Protein AF-A0A226DQJ7-F1 (afdb_monomer_lite)

Organism: Folsomia candida (NCBI:txid158441)

Radius of gyration: 18.24 Å; chains: 1; bounding box: 41×32×54 Å

Structure (mmCIF, N/CA/C/O backbone):
data_AF-A0A226DQJ7-F1
#
_entry.id   AF-A0A226DQJ7-F1
#
loop_
_atom_site.group_PDB
_atom_site.id
_atom_site.type_symbol
_atom_site.label_atom_id
_atom_site.label_alt_id
_atom_site.label_comp_id
_atom_site.label_asym_id
_atom_site.label_entity_id
_atom_site.label_seq_id
_atom_site.pdbx_PDB_ins_code
_atom_site.Cartn_x
_atom_site.Cartn_y
_atom_site.Cartn_z
_atom_site.occupancy
_atom_site.B_iso_or_equiv
_atom_site.auth_seq_id
_atom_site.auth_comp_id
_atom_site.auth_asym_id
_atom_site.auth_atom_id
_atom_site.pdbx_PDB_model_num
ATOM 1 N N . MET A 1 1 ? 6.635 6.948 -11.956 1.00 41.66 1 MET A N 1
ATOM 2 C CA . MET A 1 1 ? 5.206 6.576 -11.834 1.00 41.66 1 MET A CA 1
ATOM 3 C C . MET A 1 1 ? 5.008 5.806 -10.536 1.00 41.66 1 MET A C 1
ATOM 5 O O . MET A 1 1 ? 5.872 5.006 -10.198 1.00 41.66 1 MET A O 1
ATOM 9 N N . THR A 1 2 ? 3.932 6.065 -9.793 1.00 52.69 2 THR A N 1
ATOM 10 C CA . THR A 1 2 ? 3.691 5.480 -8.464 1.00 52.69 2 THR A CA 1
ATOM 11 C C . THR A 1 2 ? 2.713 4.308 -8.561 1.00 52.69 2 THR A C 1
ATOM 13 O O . THR A 1 2 ? 1.502 4.495 -8.584 1.00 52.69 2 THR A O 1
ATOM 16 N N . LEU A 1 3 ? 3.248 3.084 -8.640 1.00 55.19 3 LEU A N 1
ATOM 17 C CA . LEU A 1 3 ? 2.466 1.850 -8.837 1.00 55.19 3 LEU A CA 1
ATOM 18 C C . LEU A 1 3 ? 1.787 1.316 -7.563 1.00 55.19 3 LEU A C 1
ATOM 20 O O . LEU A 1 3 ? 1.016 0.368 -7.640 1.00 55.19 3 LEU A O 1
ATOM 24 N N . HIS A 1 4 ? 2.001 1.944 -6.404 1.00 60.50 4 HIS A N 1
ATOM 25 C CA . HIS A 1 4 ? 1.444 1.497 -5.118 1.00 60.50 4 HIS A CA 1
ATOM 26 C C . HIS A 1 4 ? -0.098 1.567 -5.018 1.00 60.50 4 HIS A C 1
ATOM 28 O O . HIS A 1 4 ? -0.668 1.116 -4.029 1.00 60.50 4 HIS A O 1
ATOM 34 N N . TRP A 1 5 ? -0.768 2.102 -6.045 1.00 60.47 5 TRP A N 1
ATOM 35 C CA . TRP A 1 5 ? -2.232 2.174 -6.190 1.00 60.47 5 TRP A CA 1
ATOM 36 C C . TRP A 1 5 ? -2.822 1.194 -7.188 1.00 60.47 5 TRP A C 1
ATOM 38 O O . TRP A 1 5 ? -4.045 1.088 -7.308 1.00 60.47 5 TRP A O 1
ATOM 48 N N . VAL A 1 6 ? -1.973 0.554 -7.985 1.00 60.84 6 VAL A N 1
ATOM 49 C CA . VAL A 1 6 ? -2.435 -0.253 -9.101 1.00 60.84 6 VAL A CA 1
ATOM 50 C C . VAL A 1 6 ? -2.914 -1.587 -8.538 1.00 60.84 6 VAL A C 1
ATOM 52 O O . VAL A 1 6 ? -2.115 -2.413 -8.112 1.00 60.84 6 VAL A O 1
ATOM 55 N N . LYS A 1 7 ? -4.238 -1.784 -8.513 1.00 63.59 7 LYS A N 1
ATOM 56 C CA . LYS A 1 7 ? -4.865 -3.037 -8.054 1.00 63.59 7 LYS A CA 1
ATOM 57 C C . LYS A 1 7 ? -4.542 -4.221 -8.968 1.00 63.59 7 LYS A C 1
ATOM 59 O O . LYS A 1 7 ? -4.454 -5.348 -8.497 1.00 63.59 7 LYS A O 1
ATOM 64 N N . ASP A 1 8 ? -4.367 -3.948 -10.259 1.00 70.06 8 ASP A N 1
ATOM 65 C CA . ASP A 1 8 ? -3.963 -4.919 -11.273 1.00 70.06 8 ASP A CA 1
ATOM 66 C C . ASP A 1 8 ? -2.613 -4.516 -11.868 1.00 70.06 8 ASP A C 1
ATOM 68 O O . ASP A 1 8 ? -2.508 -3.855 -12.907 1.00 70.06 8 ASP A O 1
ATOM 72 N N . ILE A 1 9 ? -1.565 -4.873 -11.132 1.00 68.12 9 ILE A N 1
ATOM 73 C CA . ILE A 1 9 ? -0.183 -4.598 -11.507 1.00 68.12 9 ILE A CA 1
ATOM 74 C C . ILE A 1 9 ? 0.152 -5.244 -12.859 1.00 68.12 9 ILE A C 1
ATOM 76 O O . ILE A 1 9 ? 0.881 -4.639 -13.639 1.00 68.12 9 ILE A O 1
ATOM 80 N N . GLY A 1 10 ? -0.422 -6.411 -13.174 1.00 69.50 10 GLY A N 1
ATOM 81 C CA . GLY A 1 10 ? -0.212 -7.102 -14.449 1.00 69.50 10 GLY A CA 1
ATOM 82 C C . GLY A 1 10 ? -0.671 -6.267 -15.639 1.00 69.50 10 GLY A C 1
ATOM 83 O O . GLY A 1 10 ? 0.109 -6.021 -16.557 1.00 69.50 10 GLY A O 1
ATOM 84 N N . THR A 1 11 ? -1.893 -5.735 -15.586 1.00 75.69 11 THR A N 1
ATOM 85 C CA . THR A 1 11 ? -2.387 -4.814 -16.624 1.00 75.69 11 THR A CA 1
ATOM 86 C C . THR A 1 11 ? -1.546 -3.538 -16.699 1.00 75.69 11 THR A C 1
ATOM 88 O O . THR A 1 11 ? -1.236 -3.066 -17.794 1.00 75.69 11 THR A O 1
ATOM 91 N N . GLY A 1 12 ? -1.118 -2.995 -15.554 1.00 74.06 12 GLY A N 1
ATOM 92 C CA . GLY A 1 12 ? -0.192 -1.859 -15.518 1.00 74.06 12 GLY A CA 1
ATOM 93 C C . GLY A 1 12 ? 1.124 -2.148 -16.249 1.00 74.06 12 GLY A C 1
ATOM 94 O O . GLY A 1 12 ? 1.550 -1.352 -17.083 1.00 74.06 12 GLY A O 1
ATOM 95 N N . CYS A 1 13 ? 1.736 -3.302 -15.984 1.00 71.38 13 CYS A N 1
ATOM 96 C CA . CYS A 1 13 ? 2.964 -3.768 -16.629 1.00 71.38 13 CYS A CA 1
ATOM 97 C C . CYS A 1 13 ? 2.796 -3.993 -18.127 1.00 71.38 13 CYS A C 1
ATOM 99 O O . CYS A 1 13 ? 3.584 -3.464 -18.907 1.00 71.38 13 CYS A O 1
ATOM 101 N N . LYS A 1 14 ? 1.732 -4.686 -18.530 1.00 74.75 14 LYS A N 1
ATOM 102 C CA . LYS A 1 14 ? 1.414 -4.923 -19.940 1.00 74.75 14 LYS A CA 1
ATOM 103 C C . LYS A 1 14 ? 1.227 -3.620 -20.721 1.00 74.75 14 LYS A C 1
ATOM 105 O O . LYS A 1 14 ? 1.695 -3.488 -21.843 1.00 74.75 14 LYS A O 1
ATOM 110 N N . ASN A 1 15 ? 0.586 -2.614 -20.128 1.00 76.31 15 ASN A N 1
ATOM 111 C CA . ASN A 1 15 ? 0.453 -1.315 -20.788 1.00 76.31 15 ASN A CA 1
ATOM 112 C C . ASN A 1 15 ? 1.812 -0.630 -20.980 1.00 76.31 15 ASN A C 1
ATOM 114 O O . ASN A 1 15 ? 2.019 0.047 -21.983 1.00 76.31 15 ASN A O 1
ATOM 118 N N . MET A 1 16 ? 2.757 -0.812 -20.059 1.00 72.56 16 MET A N 1
ATOM 119 C CA . MET A 1 16 ? 4.091 -0.224 -20.194 1.00 72.56 16 MET A CA 1
ATOM 120 C C . MET A 1 16 ? 4.906 -0.849 -21.317 1.00 72.56 16 MET A C 1
ATOM 122 O O . MET A 1 16 ? 5.618 -0.116 -21.995 1.00 72.56 16 MET A O 1
ATOM 126 N N . GLU A 1 17 ? 4.745 -2.148 -21.562 1.00 70.19 17 GLU A N 1
ATOM 127 C CA . GLU A 1 17 ? 5.302 -2.823 -22.739 1.00 70.19 17 GLU A CA 1
ATOM 128 C C . GLU A 1 17 ? 4.928 -2.072 -24.030 1.00 70.19 17 GLU A C 1
ATOM 130 O O . GLU A 1 17 ? 5.795 -1.737 -24.830 1.00 70.19 17 GLU A O 1
ATOM 135 N N . THR A 1 18 ? 3.657 -1.675 -24.175 1.00 73.62 18 THR A N 1
ATOM 136 C CA . THR A 1 18 ? 3.179 -0.942 -25.364 1.00 73.62 18 THR A CA 1
ATOM 137 C C . THR A 1 18 ? 3.684 0.500 -25.471 1.00 73.62 18 THR A C 1
ATOM 139 O O . THR A 1 18 ? 3.647 1.094 -26.548 1.00 73.62 18 THR A O 1
ATOM 142 N N . LEU A 1 19 ? 4.138 1.088 -24.360 1.00 75.44 19 LEU A N 1
ATOM 143 C CA . LEU A 1 19 ? 4.598 2.478 -24.297 1.00 75.44 19 LEU A CA 1
ATOM 144 C C . LEU A 1 19 ? 6.115 2.607 -24.478 1.00 75.44 19 LEU A C 1
ATOM 146 O O . LEU A 1 19 ? 6.609 3.700 -24.771 1.00 75.44 19 LEU A O 1
ATOM 150 N N . LEU A 1 20 ? 6.863 1.520 -24.290 1.00 72.62 20 LEU A N 1
ATOM 151 C CA . LEU A 1 20 ? 8.315 1.519 -24.371 1.00 72.62 20 LEU A CA 1
ATOM 152 C C . LEU A 1 20 ? 8.772 1.177 -25.788 1.00 72.62 20 LEU A C 1
ATOM 154 O O . LEU A 1 20 ? 8.357 0.196 -26.394 1.00 72.62 20 LEU A O 1
ATOM 158 N N . LYS A 1 21 ? 9.685 1.992 -26.320 1.00 77.75 21 LYS A N 1
ATOM 159 C CA . LYS A 1 21 ? 10.424 1.629 -27.535 1.00 77.75 21 LYS A CA 1
ATOM 160 C C . LYS A 1 21 ? 11.400 0.486 -27.215 1.00 77.75 21 LYS A C 1
ATOM 162 O O . LYS A 1 21 ? 11.844 0.400 -26.067 1.00 77.75 21 LYS A O 1
ATOM 167 N N . PRO A 1 22 ? 11.811 -0.330 -28.203 1.00 72.31 22 PRO A N 1
ATOM 168 C CA . PRO A 1 22 ? 12.869 -1.319 -28.009 1.00 72.31 22 PRO A CA 1
ATOM 169 C C . PRO A 1 22 ? 14.116 -0.695 -27.363 1.00 72.31 22 PRO A C 1
ATOM 171 O O . PRO A 1 22 ? 14.601 0.345 -27.812 1.00 72.31 22 PRO A O 1
ATOM 174 N N . GLY A 1 23 ? 14.601 -1.304 -26.278 1.00 70.19 23 GLY A N 1
ATOM 175 C CA . GLY A 1 23 ? 15.725 -0.791 -25.482 1.00 70.19 23 GLY A CA 1
ATOM 176 C C . GLY A 1 23 ? 15.411 0.404 -24.568 1.00 70.19 23 GLY A C 1
ATOM 177 O O . GLY A 1 23 ? 16.315 0.897 -23.896 1.00 70.19 23 GLY A O 1
ATOM 178 N N . GLY A 1 24 ? 14.161 0.874 -24.522 1.00 72.38 24 GLY A N 1
ATOM 179 C CA . GLY A 1 24 ? 13.707 1.874 -23.558 1.00 72.38 24 GLY A CA 1
ATOM 180 C C . GLY A 1 24 ? 13.786 1.346 -22.126 1.00 72.38 24 GLY A C 1
ATOM 181 O O . GLY A 1 24 ? 13.650 0.152 -21.901 1.00 72.38 24 GLY A O 1
ATOM 182 N N . ALA A 1 25 ? 14.008 2.238 -21.163 1.00 71.06 25 ALA A N 1
ATOM 183 C CA . ALA A 1 25 ? 14.075 1.899 -19.745 1.00 71.06 25 ALA A CA 1
ATOM 184 C C . ALA A 1 25 ? 12.909 2.535 -18.982 1.00 71.06 25 ALA A C 1
ATOM 186 O O . ALA A 1 25 ? 12.419 3.608 -19.342 1.00 71.06 25 ALA A O 1
ATOM 187 N N . PHE A 1 26 ? 12.508 1.900 -17.883 1.00 70.00 26 PHE A N 1
ATOM 188 C CA . PHE A 1 26 ? 11.594 2.477 -16.905 1.00 70.00 26 PHE A CA 1
ATOM 189 C C . PHE A 1 26 ? 12.215 2.484 -15.511 1.00 70.00 26 PHE A C 1
ATOM 191 O O . PHE A 1 26 ? 13.136 1.723 -15.213 1.00 70.00 26 PHE A O 1
ATOM 198 N N . TYR A 1 27 ? 11.649 3.339 -14.658 1.00 68.25 27 TYR A N 1
ATOM 199 C CA . TYR A 1 27 ? 12.000 3.462 -13.250 1.00 68.25 27 TYR A CA 1
ATOM 200 C C . TYR A 1 27 ? 10.722 3.542 -12.412 1.00 68.25 27 TYR A C 1
ATOM 202 O O . TYR A 1 27 ? 9.889 4.439 -12.611 1.00 68.25 27 TYR A O 1
ATOM 210 N N . PHE A 1 28 ? 10.574 2.628 -11.452 1.00 70.31 28 PHE A N 1
ATOM 211 C CA . PHE A 1 28 ? 9.509 2.687 -10.446 1.00 70.31 28 PHE A CA 1
ATOM 212 C C . PHE A 1 28 ? 10.105 2.826 -9.066 1.00 70.31 28 PHE A C 1
ATOM 214 O O . PHE A 1 28 ? 11.022 2.090 -8.748 1.00 70.31 28 PHE A O 1
ATOM 221 N N . ASN A 1 29 ? 9.518 3.710 -8.262 1.00 68.12 29 ASN A N 1
ATOM 222 C CA . ASN A 1 29 ? 9.647 3.684 -6.813 1.00 68.12 29 ASN A CA 1
ATOM 223 C C . ASN A 1 29 ? 8.286 3.274 -6.262 1.00 68.12 29 ASN A C 1
ATOM 225 O O . ASN A 1 29 ? 7.288 3.981 -6.459 1.00 68.12 29 ASN A O 1
ATOM 229 N N . ILE A 1 30 ? 8.231 2.114 -5.619 1.00 70.19 30 ILE A N 1
ATOM 230 C CA . ILE A 1 30 ? 6.989 1.567 -5.075 1.00 70.19 30 ILE A CA 1
ATOM 231 C C . ILE A 1 30 ? 7.092 1.566 -3.561 1.00 70.19 30 ILE A C 1
ATOM 233 O O . ILE A 1 30 ? 8.008 0.965 -3.012 1.00 70.19 30 ILE A O 1
ATOM 237 N N . PHE A 1 31 ? 6.147 2.232 -2.898 1.00 73.81 31 PHE A N 1
ATOM 238 C CA . PHE A 1 31 ? 5.982 2.131 -1.453 1.00 73.81 31 PHE A CA 1
ATOM 239 C C . PHE A 1 31 ? 5.451 0.742 -1.124 1.00 73.81 31 PHE A C 1
ATOM 241 O O . PHE A 1 31 ? 4.334 0.400 -1.519 1.00 73.81 31 PHE A O 1
ATOM 248 N N . ALA A 1 32 ? 6.246 -0.047 -0.411 1.00 74.56 32 ALA A N 1
ATOM 249 C CA . ALA A 1 32 ? 5.793 -1.333 0.077 1.00 74.56 32 ALA A CA 1
ATOM 250 C C . ALA A 1 32 ? 4.838 -1.132 1.255 1.00 74.56 32 ALA A C 1
ATOM 252 O O . ALA A 1 32 ? 5.025 -0.263 2.121 1.00 74.56 32 ALA A O 1
ATOM 253 N N . ILE A 1 33 ? 3.795 -1.948 1.275 1.00 80.06 33 ILE A N 1
ATOM 254 C CA . ILE A 1 33 ? 2.738 -1.849 2.272 1.00 80.06 33 ILE A CA 1
ATOM 255 C C . ILE A 1 33 ? 3.130 -2.747 3.439 1.00 80.06 33 ILE A C 1
ATOM 257 O O . ILE A 1 33 ? 3.305 -3.952 3.288 1.00 80.06 33 ILE A O 1
ATOM 261 N N . LYS A 1 34 ? 3.320 -2.164 4.622 1.00 81.69 34 LYS A N 1
ATOM 262 C CA . LYS A 1 34 ? 3.728 -2.926 5.803 1.00 81.69 34 LYS A CA 1
ATOM 263 C C . LYS A 1 34 ? 2.605 -3.853 6.248 1.00 81.69 34 LYS A C 1
ATOM 265 O O . LYS A 1 34 ? 1.423 -3.544 6.101 1.00 81.69 34 LYS A O 1
ATOM 270 N N . GLN A 1 35 ? 2.968 -4.963 6.870 1.00 83.94 35 GLN A N 1
ATOM 271 C CA . GLN A 1 35 ? 1.975 -5.756 7.577 1.00 83.94 35 GLN A CA 1
ATOM 272 C C . GLN A 1 35 ? 1.508 -4.990 8.821 1.00 83.94 35 GLN A C 1
ATOM 274 O O . GLN A 1 35 ? 2.327 -4.449 9.563 1.00 83.94 35 GLN A O 1
ATOM 279 N N . ILE A 1 36 ? 0.196 -4.939 9.029 1.00 86.06 36 ILE A N 1
ATOM 280 C CA . ILE A 1 36 ? -0.452 -4.355 10.201 1.00 86.06 36 ILE A CA 1
ATOM 281 C C . ILE A 1 36 ? -1.157 -5.453 10.994 1.00 86.06 36 ILE A C 1
ATOM 283 O O . ILE A 1 36 ? -1.714 -6.402 10.431 1.00 86.06 36 ILE A O 1
ATOM 287 N N . SER A 1 37 ? -1.133 -5.315 12.316 1.00 81.69 37 SER A N 1
ATOM 288 C CA . SER A 1 37 ? -1.873 -6.201 13.209 1.00 81.69 37 SER A CA 1
ATOM 289 C C . SER A 1 37 ? -3.318 -5.719 13.318 1.00 81.69 37 SER A C 1
ATOM 291 O O . SER A 1 37 ? -3.551 -4.583 13.722 1.00 81.69 37 SER A O 1
ATOM 293 N N . ILE A 1 38 ? -4.271 -6.587 12.984 1.00 81.38 38 ILE A N 1
ATOM 294 C CA . ILE A 1 38 ? -5.715 -6.378 13.167 1.00 81.38 38 ILE A CA 1
ATOM 295 C C . ILE A 1 38 ? -6.293 -7.586 13.913 1.00 81.38 38 ILE A C 1
ATOM 297 O O . ILE A 1 38 ? -5.755 -8.690 13.801 1.00 81.38 38 ILE A O 1
ATOM 301 N N . SER A 1 39 ? -7.326 -7.365 14.725 1.00 74.38 39 SER A N 1
ATOM 302 C CA . SER A 1 39 ? -7.890 -8.383 15.621 1.00 74.38 39 SER A CA 1
ATOM 303 C C . SER A 1 39 ? -8.818 -9.345 14.876 1.00 74.38 39 SER A C 1
ATOM 305 O O . SER A 1 39 ? -8.857 -10.542 15.166 1.00 74.38 39 SER A O 1
ATOM 307 N N . LEU A 1 40 ? -9.511 -8.823 13.863 1.00 63.34 40 LEU A N 1
ATOM 308 C CA . LEU A 1 40 ? -10.367 -9.574 12.958 1.00 63.34 40 LEU A CA 1
ATOM 309 C C . LEU A 1 40 ? -9.478 -10.220 11.890 1.00 63.34 40 LEU A C 1
ATOM 311 O O . LEU A 1 40 ? -8.849 -9.527 11.099 1.00 63.34 40 LEU A O 1
ATOM 315 N N . GLU A 1 41 ? -9.388 -11.547 11.937 1.00 56.41 41 GLU A N 1
ATOM 316 C CA . GLU A 1 41 ? -8.503 -12.447 11.187 1.00 56.41 41 GLU A CA 1
ATOM 317 C C . GLU A 1 41 ? -7.944 -11.966 9.827 1.00 56.41 41 GLU A C 1
ATOM 319 O O . GLU A 1 41 ? -8.591 -11.283 9.032 1.00 56.41 41 GLU A O 1
ATOM 324 N N . LYS A 1 42 ? -6.761 -12.498 9.481 1.00 60.16 42 LYS A N 1
ATOM 325 C CA . LYS A 1 42 ? -6.038 -12.329 8.200 1.00 60.16 42 LYS A CA 1
ATOM 326 C C . LYS A 1 42 ? -6.879 -12.541 6.919 1.00 60.16 42 LYS A C 1
ATOM 328 O O . LYS A 1 42 ? -6.390 -12.244 5.834 1.00 60.16 42 LYS A O 1
ATOM 333 N N . GLN A 1 43 ? -8.108 -13.054 7.012 1.00 68.62 43 GLN A N 1
ATOM 334 C CA . GLN A 1 43 ? -9.012 -13.292 5.881 1.00 68.62 43 GLN A CA 1
ATOM 335 C C . GLN A 1 43 ? -9.580 -12.014 5.241 1.00 68.62 43 GLN A C 1
ATOM 337 O O . GLN A 1 43 ? -9.839 -12.002 4.034 1.00 68.62 43 GLN A O 1
ATOM 342 N N . TYR A 1 44 ? -9.743 -10.933 6.016 1.00 84.38 44 TYR A N 1
ATOM 343 C CA . TYR A 1 44 ? -10.366 -9.696 5.522 1.00 84.38 44 TYR A CA 1
ATOM 344 C C . TYR A 1 44 ? -9.387 -8.756 4.830 1.00 84.38 44 TYR A C 1
ATOM 346 O O . TYR A 1 44 ? -9.781 -8.005 3.940 1.00 84.38 44 TYR A O 1
ATOM 354 N N . LEU A 1 45 ? -8.115 -8.797 5.221 1.00 84.94 45 LEU A N 1
ATOM 355 C CA . LEU A 1 45 ? -7.070 -7.952 4.664 1.00 84.94 45 LEU A CA 1
ATOM 356 C C . LEU A 1 45 ? -5.974 -8.833 4.073 1.00 84.94 45 LEU A C 1
ATOM 358 O O . LEU A 1 45 ? -5.261 -9.526 4.798 1.00 84.94 45 LEU A O 1
ATOM 362 N N . LYS A 1 46 ? -5.807 -8.781 2.751 1.00 83.81 46 LYS A N 1
ATOM 363 C CA . LYS A 1 46 ? -4.738 -9.511 2.066 1.00 83.81 46 LYS A CA 1
ATOM 364 C C . LYS A 1 46 ? -3.404 -8.834 2.371 1.00 83.81 46 LYS A C 1
ATOM 366 O O . LYS A 1 46 ? -3.141 -7.731 1.897 1.00 83.81 46 LYS A O 1
ATOM 371 N N . GLN A 1 47 ? -2.563 -9.491 3.162 1.00 81.81 47 GLN A N 1
ATOM 372 C CA . GLN A 1 47 ? -1.258 -8.967 3.563 1.00 81.81 47 GLN A CA 1
ATOM 373 C C . GLN A 1 47 ? -0.144 -9.899 3.097 1.00 81.81 47 GLN A C 1
ATOM 375 O O . GLN A 1 47 ? -0.199 -11.105 3.330 1.00 81.81 47 GLN A O 1
ATOM 380 N N . LYS A 1 48 ? 0.876 -9.330 2.461 1.00 78.69 48 LYS A N 1
ATOM 381 C CA . LYS A 1 48 ? 2.102 -10.016 2.043 1.00 78.69 48 LYS A CA 1
ATOM 382 C C . LYS A 1 48 ? 3.272 -9.441 2.830 1.00 78.69 48 LYS A C 1
ATOM 384 O O . LYS A 1 48 ? 3.143 -8.362 3.410 1.00 78.69 48 LYS A O 1
ATOM 389 N N . SER A 1 49 ? 4.379 -10.172 2.923 1.00 78.06 49 SER A N 1
ATOM 390 C CA . SER A 1 49 ? 5.601 -9.536 3.408 1.00 78.06 49 SER A CA 1
ATOM 391 C C . SER A 1 49 ? 6.089 -8.536 2.355 1.00 78.06 49 SER A C 1
ATOM 393 O O . SER A 1 49 ? 5.820 -8.694 1.165 1.00 78.06 49 SER A O 1
ATOM 395 N N . VAL A 1 50 ? 6.837 -7.515 2.776 1.00 73.19 50 VAL A N 1
ATOM 396 C CA . VAL A 1 50 ? 7.449 -6.552 1.845 1.00 73.19 50 VAL A CA 1
ATOM 397 C C . VAL A 1 50 ? 8.329 -7.262 0.808 1.00 73.19 50 VAL A C 1
ATOM 399 O O . VAL A 1 50 ? 8.337 -6.875 -0.356 1.00 73.19 50 VAL A O 1
ATOM 402 N N . ALA A 1 51 ? 9.033 -8.322 1.213 1.00 70.44 51 ALA A N 1
ATOM 403 C CA . ALA A 1 51 ? 9.840 -9.128 0.305 1.00 70.44 51 ALA A CA 1
ATOM 404 C C . ALA A 1 51 ? 8.973 -9.833 -0.751 1.00 70.44 51 ALA A C 1
ATOM 406 O O . ALA A 1 51 ? 9.289 -9.769 -1.936 1.00 70.44 51 ALA A O 1
ATOM 407 N N . ASP A 1 52 ? 7.853 -10.441 -0.348 1.00 78.06 52 ASP A N 1
ATOM 408 C CA . ASP A 1 52 ? 6.943 -11.121 -1.280 1.00 78.06 52 ASP A CA 1
ATOM 409 C C . ASP A 1 52 ? 6.311 -10.148 -2.285 1.00 78.06 52 ASP A C 1
ATOM 411 O O . ASP A 1 52 ? 6.138 -10.502 -3.448 1.00 78.06 52 ASP A O 1
ATOM 415 N N . GLU A 1 53 ? 5.995 -8.917 -1.865 1.00 77.00 53 GLU A N 1
ATOM 416 C CA . GLU A 1 53 ? 5.493 -7.867 -2.767 1.00 77.00 53 GLU A CA 1
ATOM 417 C C . GLU A 1 53 ? 6.509 -7.527 -3.865 1.00 77.00 53 GLU A C 1
ATOM 419 O O . GLU A 1 53 ? 6.139 -7.362 -5.028 1.00 77.00 53 GLU A O 1
ATOM 424 N N . ILE A 1 54 ? 7.795 -7.463 -3.509 1.00 75.06 54 ILE A N 1
ATOM 425 C CA . ILE A 1 54 ? 8.887 -7.213 -4.456 1.00 75.06 54 ILE A CA 1
ATOM 426 C C . ILE A 1 54 ? 9.028 -8.385 -5.423 1.00 75.06 54 ILE A C 1
ATOM 428 O O . ILE A 1 54 ? 9.045 -8.176 -6.636 1.00 75.06 54 ILE A O 1
ATOM 432 N N . PHE A 1 55 ? 9.100 -9.615 -4.906 1.00 78.12 55 PHE A N 1
ATOM 433 C CA . PHE A 1 55 ? 9.252 -10.808 -5.740 1.00 78.12 55 PHE A CA 1
ATOM 434 C C . PHE A 1 55 ? 8.089 -10.982 -6.716 1.00 78.12 55 PHE A C 1
ATOM 436 O O . PHE A 1 55 ? 8.309 -11.276 -7.889 1.00 78.12 55 PHE A O 1
ATOM 443 N N . GLU A 1 56 ? 6.855 -10.756 -6.268 1.00 79.62 56 GLU A N 1
ATOM 444 C CA . GLU A 1 56 ? 5.684 -10.812 -7.139 1.00 79.62 56 GLU A CA 1
ATOM 445 C C . GLU A 1 56 ? 5.733 -9.737 -8.226 1.00 79.62 56 GLU A C 1
ATOM 447 O O . GLU A 1 56 ? 5.463 -10.032 -9.389 1.00 79.62 56 GLU A O 1
ATOM 452 N N . MET A 1 57 ? 6.104 -8.505 -7.874 1.00 77.12 57 MET A N 1
ATOM 453 C CA . MET A 1 57 ? 6.223 -7.408 -8.832 1.00 77.12 57 MET A CA 1
ATOM 454 C C . MET A 1 57 ? 7.287 -7.699 -9.896 1.00 77.12 57 MET A C 1
ATOM 456 O O . MET A 1 57 ? 7.025 -7.513 -11.085 1.00 77.12 57 MET A O 1
ATOM 460 N N . VAL A 1 58 ? 8.467 -8.174 -9.487 1.00 77.69 58 VAL A N 1
ATOM 461 C CA . VAL A 1 58 ? 9.535 -8.584 -10.411 1.00 77.69 58 VAL A CA 1
ATOM 462 C C . VAL A 1 58 ? 9.046 -9.716 -11.312 1.00 77.69 58 VAL A C 1
ATOM 464 O O . VAL A 1 58 ? 9.143 -9.601 -12.529 1.00 77.69 58 VAL A O 1
ATOM 467 N N . GLY A 1 59 ? 8.409 -10.745 -10.747 1.00 81.12 59 GLY A N 1
ATOM 468 C CA . GLY A 1 59 ? 7.860 -11.853 -11.529 1.00 81.12 59 GLY A CA 1
ATOM 469 C C . GLY A 1 59 ? 6.740 -11.438 -12.493 1.00 81.12 59 GLY A C 1
ATOM 470 O O . GLY A 1 59 ? 6.593 -12.027 -13.561 1.00 81.12 59 GLY A O 1
ATOM 471 N N . ILE A 1 60 ? 5.932 -10.424 -12.165 1.00 79.56 60 ILE A N 1
ATOM 472 C CA . ILE A 1 60 ? 4.961 -9.847 -13.109 1.00 79.56 60 ILE A CA 1
ATOM 473 C C . ILE A 1 60 ? 5.686 -9.146 -14.260 1.00 79.56 60 ILE A C 1
ATOM 475 O O . ILE A 1 60 ? 5.322 -9.376 -15.409 1.00 79.56 60 ILE A O 1
ATOM 479 N N . LEU A 1 61 ? 6.698 -8.325 -13.970 1.00 77.56 61 LEU A N 1
ATOM 480 C CA . LEU A 1 61 ? 7.464 -7.615 -14.998 1.00 77.56 61 LEU A CA 1
ATOM 481 C C . LEU A 1 61 ? 8.153 -8.594 -15.954 1.00 77.56 61 LEU A C 1
ATOM 483 O O . LEU A 1 61 ? 7.973 -8.492 -17.164 1.00 77.56 61 LEU A O 1
ATOM 487 N N . GLU A 1 62 ? 8.847 -9.599 -15.423 1.00 79.69 62 GLU A N 1
ATOM 488 C CA . GLU A 1 62 ? 9.554 -10.589 -16.240 1.00 79.69 62 GLU A CA 1
ATOM 489 C C . GLU A 1 62 ? 8.612 -11.413 -17.129 1.00 79.69 62 GLU A C 1
ATOM 491 O O . GLU A 1 62 ? 8.968 -11.737 -18.257 1.00 79.69 62 GLU A O 1
ATOM 496 N N . ARG A 1 63 ? 7.385 -11.706 -16.671 1.00 81.62 63 ARG A N 1
ATOM 497 C CA . ARG A 1 63 ? 6.360 -12.384 -17.491 1.00 81.62 63 ARG A CA 1
ATOM 498 C C . ARG A 1 63 ? 5.815 -11.537 -18.642 1.00 81.62 63 ARG A C 1
ATOM 500 O O . ARG A 1 63 ? 5.163 -12.093 -19.520 1.00 81.62 63 ARG A O 1
ATOM 507 N N . HIS A 1 64 ? 6.030 -10.227 -18.611 1.00 74.62 64 HIS A N 1
ATOM 508 C CA . HIS A 1 64 ? 5.619 -9.283 -19.651 1.00 74.62 64 HIS A CA 1
ATOM 509 C C . HIS A 1 64 ? 6.822 -8.763 -20.448 1.00 74.62 64 HIS A C 1
ATOM 511 O O . HIS A 1 64 ? 6.817 -7.622 -20.896 1.00 74.62 64 HIS A O 1
ATOM 517 N N . ASP A 1 65 ? 7.881 -9.573 -20.560 1.00 74.00 65 ASP A N 1
ATOM 518 C CA . ASP A 1 65 ? 9.109 -9.254 -21.299 1.00 74.00 65 ASP A CA 1
ATOM 519 C C . ASP A 1 65 ? 9.794 -7.948 -20.846 1.00 74.00 65 ASP A C 1
ATOM 521 O O . ASP A 1 65 ? 10.585 -7.341 -21.572 1.00 74.00 65 ASP A O 1
ATOM 525 N N . LEU A 1 66 ? 9.530 -7.528 -19.603 1.00 73.12 66 LEU A N 1
ATOM 526 C CA . LEU A 1 66 ? 10.160 -6.388 -18.950 1.00 73.12 66 LEU A CA 1
ATOM 527 C C . LEU A 1 66 ? 11.244 -6.894 -17.992 1.00 73.12 66 LEU A C 1
ATOM 529 O O . LEU A 1 66 ? 10.985 -7.193 -16.827 1.00 73.12 66 LEU A O 1
ATOM 533 N N . HIS A 1 67 ? 12.481 -6.980 -18.480 1.00 75.12 67 HIS A N 1
ATOM 534 C CA . HIS A 1 67 ? 13.601 -7.505 -17.694 1.00 75.12 67 HIS A CA 1
ATOM 535 C C . HIS A 1 67 ? 14.004 -6.590 -16.524 1.00 75.12 67 HIS A C 1
ATOM 537 O O . HIS A 1 67 ? 14.460 -5.475 -16.738 1.00 75.12 67 HIS A O 1
ATOM 543 N N . VAL A 1 68 ? 13.920 -7.048 -15.275 1.00 71.38 68 VAL A N 1
ATOM 544 C CA . VAL A 1 68 ? 14.359 -6.242 -14.123 1.00 71.38 68 VAL A CA 1
ATOM 545 C C . VAL A 1 68 ? 15.842 -6.487 -13.849 1.00 71.38 68 VAL A C 1
ATOM 547 O O . VAL A 1 68 ? 16.211 -7.529 -13.322 1.00 71.38 68 VAL A O 1
ATOM 550 N N . SER A 1 69 ? 16.703 -5.515 -14.162 1.00 66.81 69 SER A N 1
ATOM 551 C CA . SER A 1 69 ? 18.1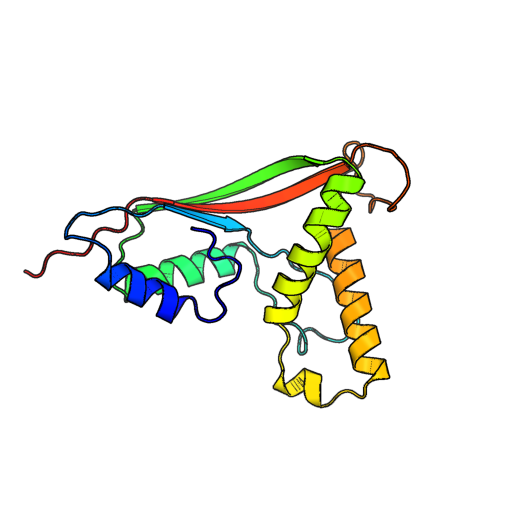54 -5.674 -13.945 1.00 66.81 69 SER A CA 1
ATOM 552 C C . SER A 1 69 ? 18.568 -5.510 -12.478 1.00 66.81 69 SER A C 1
ATOM 554 O O . SER A 1 69 ? 19.538 -6.116 -12.021 1.00 66.81 69 SER A O 1
ATOM 556 N N . ARG A 1 70 ? 17.830 -4.686 -11.727 1.00 65.75 70 ARG A N 1
ATOM 557 C CA . ARG A 1 70 ? 18.084 -4.398 -10.313 1.00 65.75 70 ARG A CA 1
ATOM 558 C C . ARG A 1 70 ? 16.772 -4.116 -9.600 1.00 65.75 70 ARG A C 1
ATOM 560 O O . ARG A 1 70 ? 16.013 -3.266 -10.060 1.00 65.75 70 ARG A O 1
ATOM 567 N N . SER A 1 71 ? 16.561 -4.802 -8.479 1.00 65.69 71 SER A N 1
ATOM 568 C CA . SER A 1 71 ? 15.502 -4.534 -7.506 1.00 65.69 71 SER A CA 1
ATOM 569 C C . SER A 1 71 ? 16.141 -4.363 -6.134 1.00 65.69 71 SER A C 1
ATOM 571 O O . SER A 1 71 ? 16.754 -5.296 -5.617 1.00 65.69 71 SER A O 1
ATOM 573 N N . GLU A 1 72 ? 16.021 -3.177 -5.545 1.00 65.25 72 GLU A N 1
ATOM 574 C CA . GLU A 1 72 ? 16.607 -2.876 -4.235 1.00 65.25 72 GLU A CA 1
ATOM 575 C C . GLU A 1 72 ? 15.559 -2.450 -3.240 1.00 65.25 72 GLU A C 1
ATOM 577 O O . GLU A 1 72 ? 14.760 -1.573 -3.538 1.00 65.25 72 GLU A O 1
ATOM 582 N N . LEU A 1 73 ? 15.607 -3.038 -2.048 1.00 65.31 73 LEU A N 1
ATOM 583 C CA . LEU A 1 73 ? 14.787 -2.631 -0.924 1.00 65.31 73 LEU A CA 1
ATOM 584 C C . LEU A 1 73 ? 15.512 -1.554 -0.118 1.00 65.31 73 LEU A C 1
ATOM 586 O O . LEU A 1 73 ? 16.552 -1.810 0.486 1.00 65.31 73 LEU A O 1
ATOM 590 N N . PHE A 1 74 ? 14.921 -0.370 -0.060 1.00 64.38 74 PHE A N 1
ATOM 591 C CA . PHE A 1 74 ? 15.378 0.725 0.781 1.00 64.38 74 PHE A CA 1
ATOM 592 C C . PHE A 1 74 ? 14.472 0.858 1.989 1.00 64.38 74 PHE A C 1
ATOM 594 O O . PHE A 1 74 ? 13.248 0.807 1.864 1.00 64.38 74 PHE A O 1
ATOM 601 N N . TYR A 1 75 ? 15.078 1.091 3.146 1.00 65.31 75 TYR A N 1
ATOM 602 C CA . TYR A 1 75 ? 14.376 1.565 4.324 1.00 65.31 75 TYR A CA 1
ATOM 603 C C . TYR A 1 75 ? 14.675 3.054 4.491 1.00 65.31 75 TYR A C 1
ATOM 605 O O . TYR A 1 75 ? 15.823 3.446 4.692 1.00 65.31 75 TYR A O 1
ATOM 613 N N . ASN A 1 76 ? 13.637 3.877 4.387 1.00 66.25 76 ASN A N 1
ATOM 614 C CA . ASN A 1 76 ? 13.743 5.326 4.485 1.00 66.25 76 ASN A CA 1
ATOM 615 C C . ASN A 1 76 ? 13.056 5.820 5.757 1.00 66.25 76 ASN A C 1
ATOM 617 O O . ASN A 1 76 ? 11.953 5.376 6.089 1.00 66.25 76 ASN A O 1
ATOM 621 N N . ARG A 1 77 ? 13.699 6.779 6.429 1.00 65.38 77 ARG A N 1
ATOM 622 C CA . ARG A 1 77 ? 13.127 7.560 7.530 1.00 65.38 77 ARG A CA 1
ATOM 623 C C . ARG A 1 77 ? 13.006 9.002 7.070 1.00 65.38 77 ARG A C 1
ATOM 625 O O . ARG A 1 77 ? 14.021 9.636 6.793 1.00 65.38 77 ARG A O 1
ATOM 632 N N . TRP A 1 78 ? 11.782 9.511 6.984 1.00 66.88 78 TRP A N 1
ATOM 633 C CA . TRP A 1 78 ? 11.550 10.925 6.704 1.00 66.88 78 TRP A CA 1
ATOM 634 C C . TRP A 1 78 ? 10.959 11.608 7.939 1.00 66.88 78 TRP A C 1
ATOM 636 O O . TRP A 1 78 ? 9.953 11.116 8.454 1.00 66.88 78 TRP A O 1
ATOM 646 N N . PRO A 1 79 ? 11.531 12.724 8.422 1.00 66.56 79 PRO A N 1
ATOM 647 C CA . PRO A 1 79 ? 10.842 13.566 9.390 1.00 66.56 79 PRO A CA 1
ATOM 648 C C . PRO A 1 79 ? 9.611 14.197 8.734 1.00 66.56 79 PRO A C 1
ATOM 650 O O . PRO A 1 79 ? 9.715 14.796 7.664 1.00 66.56 79 PRO A O 1
ATOM 653 N N . TYR A 1 80 ? 8.462 14.060 9.384 1.00 65.38 80 TYR A N 1
ATOM 654 C CA . TYR A 1 80 ? 7.216 14.716 8.998 1.00 65.38 80 TYR A CA 1
ATOM 655 C C . TYR A 1 80 ? 6.727 15.571 10.171 1.00 65.38 80 TYR A C 1
ATOM 657 O O . TYR A 1 80 ? 6.882 15.197 11.335 1.00 65.38 80 TYR A O 1
ATOM 665 N N . THR A 1 81 ? 6.123 16.721 9.875 1.00 68.81 81 THR A N 1
ATOM 666 C CA . THR A 1 81 ? 5.308 17.430 10.871 1.00 68.81 81 THR A CA 1
ATOM 667 C C . THR A 1 81 ? 3.976 16.705 11.055 1.00 68.81 81 THR A C 1
ATOM 669 O O . THR A 1 81 ? 3.529 15.997 10.150 1.00 68.81 81 THR A O 1
ATOM 672 N N . GLY A 1 82 ? 3.305 16.912 12.195 1.00 69.44 82 GLY A N 1
ATOM 673 C CA . GLY A 1 82 ? 1.966 16.354 12.430 1.00 69.44 82 GLY A CA 1
ATOM 674 C C . GLY A 1 82 ? 0.995 16.659 11.282 1.00 69.44 82 GLY A C 1
ATOM 675 O O . GLY A 1 82 ? 0.351 15.757 10.767 1.00 69.44 82 GLY A O 1
ATOM 676 N N . GLN A 1 83 ? 0.995 17.894 10.768 1.00 73.25 83 GLN A N 1
ATOM 677 C CA . GLN A 1 83 ? 0.157 18.272 9.625 1.00 73.25 83 GLN A CA 1
ATOM 678 C C . GLN A 1 83 ? 0.489 17.484 8.349 1.00 73.25 83 GLN A C 1
ATOM 680 O O . GLN A 1 83 ? -0.409 16.987 7.678 1.00 73.25 83 GLN A O 1
ATOM 685 N N . GLN A 1 84 ? 1.775 17.337 8.013 1.00 70.88 84 GLN A N 1
ATOM 686 C CA . GLN A 1 84 ? 2.170 16.576 6.823 1.00 70.88 84 GLN A CA 1
ATOM 687 C C . GLN A 1 84 ? 1.804 15.091 6.955 1.00 70.88 84 GLN A C 1
ATOM 689 O O . GLN A 1 84 ? 1.613 14.406 5.949 1.00 70.88 84 GLN A O 1
ATOM 694 N N . PHE A 1 85 ? 1.726 14.583 8.186 1.00 72.69 85 PHE A N 1
ATOM 695 C CA . PHE A 1 85 ? 1.217 13.247 8.446 1.00 72.69 85 PHE A CA 1
ATOM 696 C C . PHE A 1 85 ? -0.267 13.137 8.162 1.00 72.69 85 PHE A C 1
ATOM 698 O O . PHE A 1 85 ? -0.668 12.235 7.439 1.00 72.69 85 PHE A O 1
ATOM 705 N N . GLU A 1 86 ? -1.063 14.062 8.695 1.00 74.56 86 GLU A N 1
ATOM 706 C CA . GLU A 1 86 ? -2.510 14.093 8.493 1.00 74.56 86 GLU A CA 1
ATOM 707 C C . GLU A 1 86 ? -2.866 14.205 7.005 1.00 74.56 86 GLU A C 1
ATOM 709 O O . GLU A 1 86 ? -3.846 13.616 6.554 1.00 74.56 86 GLU A O 1
ATOM 714 N N . ASP A 1 87 ? -2.019 14.854 6.203 1.00 79.06 87 ASP A N 1
ATOM 715 C CA . ASP A 1 87 ? -2.177 14.895 4.746 1.00 79.06 87 ASP A CA 1
ATOM 716 C C . ASP A 1 87 ? -1.838 13.541 4.072 1.00 79.06 87 ASP A C 1
ATOM 718 O O . ASP A 1 87 ? -2.448 13.157 3.068 1.00 79.06 87 ASP A O 1
ATOM 722 N N . LEU A 1 88 ? -0.873 12.788 4.617 1.00 77.31 88 LEU A N 1
ATOM 723 C CA . LEU A 1 88 ? -0.406 11.497 4.091 1.00 77.31 88 LEU A CA 1
ATOM 724 C C . LEU A 1 88 ? -1.268 10.311 4.554 1.00 77.31 88 LEU A C 1
ATOM 726 O O . LEU A 1 88 ? -1.474 9.350 3.818 1.00 77.31 88 LEU A O 1
ATOM 730 N N . VAL A 1 89 ? -1.789 10.339 5.771 1.00 78.94 89 VAL A N 1
ATOM 731 C CA . VAL A 1 89 ? -2.512 9.229 6.403 1.00 78.94 89 VAL A CA 1
ATOM 732 C C . VAL A 1 89 ? -3.739 8.757 5.602 1.00 78.94 89 VAL A C 1
ATOM 734 O O . VAL A 1 89 ? -3.866 7.546 5.378 1.00 78.94 89 VAL A O 1
ATOM 737 N N . PRO A 1 90 ? -4.607 9.642 5.065 1.00 82.38 90 PRO A N 1
ATOM 738 C CA . PRO A 1 90 ? -5.733 9.239 4.222 1.00 82.38 90 PRO A CA 1
ATOM 739 C C . PRO A 1 90 ? -5.298 8.466 2.977 1.00 82.38 90 PRO A C 1
ATOM 741 O O . PRO A 1 90 ? -6.020 7.594 2.485 1.00 82.38 90 PRO A O 1
ATOM 744 N N . MET A 1 91 ? -4.111 8.790 2.463 1.00 80.62 91 MET A N 1
ATOM 745 C CA . MET A 1 91 ? -3.485 8.075 1.367 1.00 80.62 91 MET A CA 1
ATOM 746 C C . MET A 1 91 ? -3.176 6.635 1.802 1.00 80.62 91 MET A C 1
ATOM 748 O O . MET A 1 91 ? -3.678 5.680 1.208 1.00 80.62 91 MET A O 1
ATOM 752 N N . LEU A 1 92 ? -2.452 6.461 2.905 1.00 82.19 92 LEU A N 1
ATOM 753 C CA . LEU A 1 92 ? -2.106 5.137 3.423 1.00 82.19 92 LEU A CA 1
ATOM 754 C C . LEU A 1 92 ? -3.358 4.281 3.655 1.00 82.19 92 LEU A C 1
ATOM 756 O O . LEU A 1 92 ? -3.411 3.143 3.200 1.00 82.19 92 LEU A O 1
ATOM 760 N N . TYR A 1 93 ? -4.424 4.833 4.239 1.00 86.81 93 TYR A N 1
ATOM 761 C CA . TYR A 1 93 ? -5.682 4.101 4.429 1.00 86.81 93 TYR A CA 1
ATOM 762 C C . TYR A 1 93 ? -6.269 3.552 3.135 1.00 86.81 93 TYR A C 1
ATOM 764 O O . TYR A 1 93 ? -6.657 2.385 3.081 1.00 86.81 93 TYR A O 1
ATOM 772 N N . LYS A 1 94 ? -6.297 4.359 2.068 1.00 83.56 94 LYS A N 1
ATOM 773 C CA . LYS A 1 94 ? -6.793 3.914 0.761 1.00 83.56 94 LYS A CA 1
ATOM 774 C C . LYS A 1 94 ? -5.959 2.757 0.202 1.00 83.56 94 LYS A C 1
ATOM 776 O O . LYS A 1 94 ? -6.527 1.860 -0.420 1.00 83.56 94 LYS A O 1
ATOM 781 N N . MET A 1 95 ? -4.647 2.7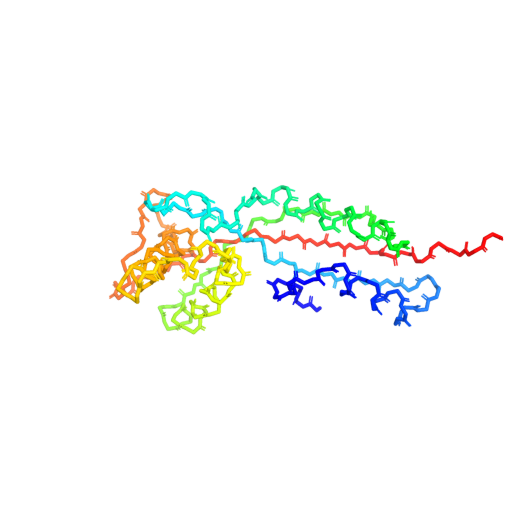40 0.452 1.00 82.19 95 MET A N 1
ATOM 782 C CA . MET A 1 95 ? -3.779 1.628 0.051 1.00 82.19 95 MET A CA 1
ATOM 783 C C . MET A 1 95 ? -4.189 0.326 0.749 1.00 82.19 95 MET A C 1
ATOM 785 O O . MET A 1 95 ? -4.340 -0.697 0.085 1.00 82.19 95 MET A O 1
ATOM 789 N N . TYR A 1 96 ? -4.469 0.359 2.054 1.00 85.81 96 TYR A N 1
ATOM 790 C CA . TYR A 1 96 ? -4.955 -0.820 2.781 1.00 85.81 96 TYR A CA 1
ATOM 791 C C . TYR A 1 96 ? -6.380 -1.213 2.390 1.00 85.81 96 TYR A C 1
ATOM 793 O O . TYR A 1 96 ? -6.657 -2.396 2.208 1.00 85.81 96 TYR A O 1
ATOM 801 N N . TYR A 1 97 ? -7.275 -0.247 2.173 1.00 86.69 97 TYR A N 1
ATOM 802 C CA . TYR A 1 97 ? -8.638 -0.529 1.717 1.00 86.69 97 TYR A CA 1
ATOM 803 C C . TYR A 1 97 ? -8.661 -1.206 0.346 1.00 86.69 97 TYR A C 1
ATOM 805 O O . TYR A 1 97 ? -9.514 -2.049 0.094 1.00 86.69 97 TYR A O 1
ATOM 813 N N . SER A 1 98 ? -7.686 -0.920 -0.522 1.00 81.94 98 SER A N 1
ATOM 814 C CA . SER A 1 98 ? -7.542 -1.618 -1.805 1.00 81.94 98 SER A CA 1
ATOM 815 C C . SER A 1 98 ? -7.215 -3.114 -1.671 1.00 81.94 98 SER A C 1
ATOM 817 O O . SER A 1 98 ? -7.420 -3.861 -2.625 1.00 81.94 98 SER A O 1
ATOM 819 N N . ARG A 1 99 ? -6.727 -3.544 -0.497 1.00 82.00 99 ARG A N 1
ATOM 820 C CA . ARG A 1 99 ? -6.362 -4.931 -0.172 1.00 82.00 99 ARG A CA 1
ATOM 821 C C . ARG A 1 99 ? -7.429 -5.667 0.632 1.00 82.00 99 ARG A C 1
ATOM 823 O O . ARG A 1 99 ? -7.223 -6.835 0.981 1.00 82.00 99 ARG A O 1
ATOM 830 N N . ILE A 1 100 ? -8.539 -5.002 0.941 1.00 88.06 100 ILE A N 1
ATOM 831 C CA . ILE A 1 100 ? -9.676 -5.653 1.577 1.00 88.06 100 ILE A CA 1
ATOM 832 C C . ILE A 1 100 ? -10.201 -6.736 0.632 1.00 88.06 100 ILE A C 1
ATOM 834 O O . ILE A 1 100 ? -10.319 -6.550 -0.579 1.00 88.06 100 ILE A O 1
ATOM 838 N N . ASN A 1 101 ? -10.467 -7.911 1.189 1.00 87.81 101 ASN A N 1
ATOM 839 C CA . ASN A 1 101 ? -11.153 -8.966 0.474 1.00 87.81 101 ASN A CA 1
ATOM 840 C C . ASN A 1 101 ? -12.648 -8.636 0.427 1.00 87.81 101 ASN A C 1
ATOM 842 O O . ASN A 1 101 ? -13.378 -8.980 1.352 1.00 87.81 101 ASN A O 1
ATOM 846 N N . ASP A 1 102 ? -13.092 -7.979 -0.645 1.00 88.00 102 ASP A N 1
ATOM 847 C CA . ASP A 1 102 ? -14.480 -7.520 -0.807 1.00 88.00 102 ASP A CA 1
ATOM 848 C C . ASP A 1 102 ? -15.521 -8.638 -0.587 1.00 88.00 102 ASP A C 1
ATOM 850 O O . ASP A 1 102 ? -16.591 -8.397 -0.025 1.00 88.00 102 ASP A O 1
ATOM 854 N N . ALA A 1 103 ? -15.197 -9.881 -0.967 1.00 89.94 103 ALA A N 1
ATOM 855 C CA . ALA A 1 103 ? -16.085 -11.031 -0.793 1.00 89.94 103 ALA A CA 1
ATOM 856 C C . ALA A 1 103 ? -16.297 -11.407 0.682 1.00 89.94 103 ALA A C 1
ATOM 858 O O . ALA A 1 103 ? -17.396 -11.797 1.059 1.00 89.94 103 ALA A O 1
ATOM 859 N N . GLU A 1 104 ? -15.266 -11.279 1.519 1.00 89.38 104 GLU A N 1
ATOM 860 C CA . GLU A 1 104 ? -15.385 -11.517 2.962 1.00 89.38 104 GLU A CA 1
ATOM 861 C C . GLU A 1 104 ? -15.927 -10.277 3.675 1.00 89.38 104 GLU A C 1
ATOM 863 O O . GLU A 1 104 ? -16.796 -10.376 4.534 1.00 89.38 104 GLU A O 1
ATOM 868 N N . PHE A 1 105 ? -15.477 -9.090 3.268 1.00 89.38 105 PHE A N 1
ATOM 869 C CA . PHE A 1 105 ? -15.886 -7.819 3.858 1.00 89.38 105 PHE A CA 1
ATOM 870 C C . PHE A 1 105 ? -17.384 -7.540 3.701 1.00 89.38 105 PHE A C 1
ATOM 872 O O . PHE A 1 105 ? -18.014 -7.022 4.617 1.00 89.38 105 PHE A O 1
ATOM 879 N N . SER A 1 106 ? -17.972 -7.918 2.564 1.00 90.50 106 SER A N 1
ATOM 880 C CA . SER A 1 106 ? -19.410 -7.756 2.307 1.00 90.50 106 SER A CA 1
ATOM 881 C C . SER A 1 106 ? -20.310 -8.648 3.169 1.00 90.50 106 SER A C 1
ATOM 883 O O . SER A 1 106 ? -21.512 -8.399 3.224 1.00 90.50 106 SER A O 1
ATOM 885 N N . LYS A 1 107 ? -19.754 -9.655 3.860 1.00 91.56 107 LYS A N 1
ATOM 886 C CA . LYS A 1 107 ? -20.501 -10.506 4.802 1.00 91.56 107 LYS A CA 1
ATOM 887 C C . LYS A 1 107 ? -20.704 -9.846 6.169 1.00 91.56 107 LYS A C 1
ATOM 889 O O . LYS A 1 107 ? -21.565 -10.294 6.918 1.00 91.56 107 LYS A O 1
ATOM 894 N N . LEU A 1 108 ? -19.908 -8.824 6.485 1.00 90.12 108 LEU A N 1
ATOM 895 C CA . LEU A 1 108 ? -19.975 -8.079 7.740 1.00 90.12 108 LEU A CA 1
ATOM 896 C C . LEU A 1 108 ? -21.111 -7.057 7.705 1.00 90.12 108 LEU A C 1
ATOM 898 O O . LEU A 1 108 ? -21.353 -6.426 6.667 1.00 90.12 108 LEU A O 1
ATOM 902 N N . ASP A 1 109 ? -21.751 -6.835 8.851 1.00 93.69 109 ASP A N 1
ATOM 903 C CA . ASP A 1 109 ? -22.706 -5.739 8.989 1.00 93.69 109 ASP A CA 1
ATOM 904 C C . ASP A 1 109 ? -22.007 -4.362 8.971 1.00 93.69 109 ASP A C 1
ATOM 906 O O . ASP A 1 109 ? -20.783 -4.241 9.059 1.00 93.69 109 ASP A O 1
ATOM 910 N N . THR A 1 110 ? -22.779 -3.281 8.840 1.00 93.94 110 THR A N 1
ATOM 911 C CA . THR A 1 110 ? -22.228 -1.917 8.754 1.00 93.94 110 THR A CA 1
ATOM 912 C C . THR A 1 110 ? -21.369 -1.538 9.965 1.00 93.94 110 THR A C 1
ATOM 914 O O . THR A 1 110 ? -20.371 -0.827 9.815 1.00 93.94 110 THR A O 1
ATOM 917 N N . LEU A 1 111 ? -21.744 -1.990 11.165 1.00 93.88 111 LEU A N 1
ATOM 918 C CA . LEU A 1 111 ? -21.022 -1.684 12.397 1.00 93.88 111 LEU A CA 1
ATOM 919 C C . LEU A 1 111 ? -19.684 -2.433 12.435 1.00 93.88 111 LEU A C 1
ATOM 921 O O . LEU A 1 111 ? -18.661 -1.856 12.800 1.00 93.88 111 LEU A O 1
ATOM 925 N N . GLU A 1 112 ? -19.677 -3.700 12.041 1.00 90.75 112 GLU A N 1
ATOM 926 C CA . GLU A 1 112 ? -18.482 -4.535 11.927 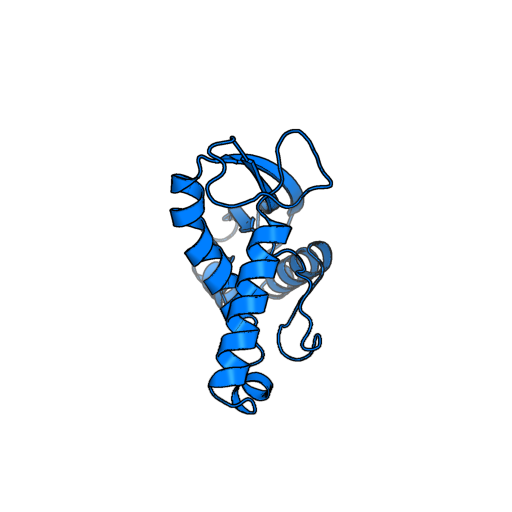1.00 90.75 112 GLU A CA 1
ATOM 927 C C . GLU A 1 112 ? -17.526 -4.032 10.844 1.00 90.75 112 GLU A C 1
ATOM 929 O O . GLU A 1 112 ? -16.316 -3.952 11.071 1.00 90.75 112 GLU A O 1
ATOM 934 N N . GLN A 1 113 ? -18.059 -3.611 9.696 1.00 91.12 113 GLN A N 1
ATOM 935 C CA . GLN A 1 113 ? -17.269 -2.982 8.641 1.00 91.12 113 GLN A CA 1
ATOM 936 C C . GLN A 1 113 ? -16.560 -1.722 9.143 1.00 91.12 113 GLN A C 1
ATOM 938 O O . GLN A 1 113 ? -15.384 -1.519 8.836 1.00 91.12 113 GLN A O 1
ATOM 943 N N . GLU A 1 114 ? -17.241 -0.875 9.922 1.00 92.06 114 GLU A N 1
ATOM 944 C CA . GLU A 1 114 ? -16.611 0.332 10.462 1.00 92.06 114 GLU A CA 1
ATOM 945 C C . GLU A 1 114 ? -15.580 0.013 11.547 1.00 92.06 114 GLU A C 1
ATOM 947 O O . GLU A 1 114 ? -14.507 0.619 11.557 1.00 92.06 114 GLU A O 1
ATOM 952 N N . LYS A 1 115 ? -15.833 -0.993 12.395 1.00 90.81 115 LYS A N 1
ATOM 953 C CA . LYS A 1 115 ? -14.831 -1.492 13.351 1.00 90.81 115 LYS A CA 1
ATOM 954 C C . LYS A 1 115 ? -13.564 -1.950 12.634 1.00 90.81 115 LYS A C 1
ATOM 956 O O . LYS A 1 115 ? -12.474 -1.520 13.001 1.00 90.81 115 LYS A O 1
ATOM 961 N N . LEU A 1 116 ? -13.699 -2.744 11.572 1.00 89.81 116 LEU A N 1
ATOM 962 C CA . LEU A 1 11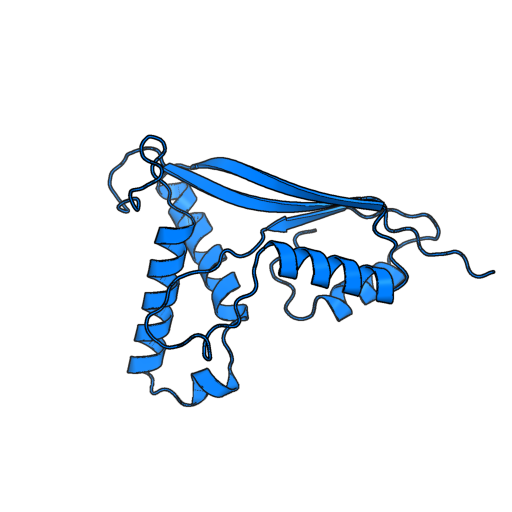6 ? -12.558 -3.201 10.781 1.00 89.81 116 LEU A CA 1
ATOM 963 C C . LEU A 1 116 ? -11.823 -2.031 10.108 1.00 89.81 116 LEU A C 1
ATOM 965 O O . LEU A 1 116 ? -10.593 -1.980 10.137 1.00 89.81 116 LEU A O 1
ATOM 969 N N . ARG A 1 117 ? -12.544 -1.052 9.542 1.00 90.12 117 ARG A N 1
ATOM 970 C CA . ARG A 1 117 ? -11.910 0.159 8.990 1.00 90.12 117 ARG A CA 1
ATOM 971 C C . ARG A 1 117 ? -11.127 0.914 10.057 1.00 90.12 117 ARG A C 1
ATOM 973 O O . ARG A 1 117 ? -10.027 1.372 9.756 1.00 90.12 117 ARG A O 1
ATOM 980 N N . GLN A 1 118 ? -11.655 1.028 11.274 1.00 89.81 118 GLN A N 1
ATOM 981 C CA . GLN A 1 118 ? -10.967 1.691 12.377 1.00 89.81 118 GLN A CA 1
ATOM 982 C C . GLN A 1 118 ? -9.741 0.904 12.860 1.00 89.81 118 GLN A C 1
ATOM 984 O O . GLN A 1 118 ? -8.704 1.506 13.128 1.00 89.81 118 GLN A O 1
ATOM 989 N N . GLU A 1 119 ? -9.808 -0.427 12.913 1.00 89.50 119 GLU A N 1
ATOM 990 C CA . GLU A 1 119 ? -8.637 -1.259 13.210 1.00 89.50 119 GLU A CA 1
ATOM 991 C C . GLU A 1 119 ? -7.536 -1.091 12.167 1.00 89.50 119 GLU A C 1
ATOM 993 O O . GLU A 1 119 ? -6.371 -0.932 12.529 1.00 89.50 119 GLU A O 1
ATOM 998 N N . ILE A 1 120 ? -7.898 -1.056 10.880 1.00 89.19 120 ILE A N 1
ATOM 999 C CA . ILE A 1 120 ? -6.947 -0.771 9.801 1.00 89.19 120 ILE A CA 1
ATOM 1000 C C . ILE A 1 120 ? -6.304 0.598 10.022 1.00 89.19 120 ILE A C 1
ATOM 1002 O O . ILE A 1 120 ? -5.082 0.703 9.948 1.00 89.19 120 ILE A O 1
ATOM 1006 N N . ARG A 1 121 ? -7.095 1.636 10.334 1.00 87.62 121 ARG A N 1
ATOM 1007 C CA . ARG A 1 121 ? -6.563 2.979 10.617 1.00 87.62 121 ARG A CA 1
ATOM 1008 C C . ARG A 1 121 ? -5.533 2.932 11.747 1.00 87.62 121 ARG A C 1
ATOM 1010 O O . ARG A 1 121 ? -4.394 3.353 11.557 1.00 87.62 121 ARG A O 1
ATOM 1017 N N . ASN A 1 122 ? -5.892 2.328 12.877 1.00 86.19 122 ASN A N 1
ATOM 1018 C CA . ASN A 1 122 ? -5.008 2.197 14.036 1.00 86.19 122 ASN A CA 1
ATOM 1019 C C . ASN A 1 122 ? -3.725 1.412 13.703 1.00 86.19 122 ASN A C 1
ATOM 1021 O O . ASN A 1 122 ? -2.631 1.810 14.101 1.00 86.19 122 ASN A O 1
ATOM 1025 N N . GLY A 1 123 ? -3.847 0.321 12.942 1.00 86.38 123 GLY A N 1
ATOM 1026 C CA . GLY A 1 123 ? -2.712 -0.484 12.497 1.00 86.38 123 GLY A CA 1
ATOM 1027 C C . GLY A 1 123 ? -1.762 0.284 11.575 1.00 86.38 123 GLY A C 1
ATOM 1028 O O . GLY A 1 123 ? -0.547 0.167 11.717 1.00 86.38 123 GLY A O 1
ATOM 1029 N N . VAL A 1 124 ? -2.297 1.111 10.671 1.00 84.88 124 VAL A N 1
ATOM 1030 C CA . VAL A 1 124 ? -1.502 1.994 9.801 1.00 84.88 124 VAL A CA 1
ATOM 1031 C C . VAL A 1 124 ? -0.732 3.021 10.623 1.00 84.88 124 VAL A C 1
ATOM 1033 O O . VAL A 1 124 ? 0.474 3.160 10.431 1.00 84.88 124 VAL A O 1
ATOM 1036 N N . HIS A 1 125 ? -1.390 3.691 11.570 1.00 81.00 125 HIS A N 1
ATOM 1037 C CA . HIS A 1 125 ? -0.713 4.610 12.485 1.00 81.00 125 HIS A CA 1
ATOM 1038 C C . HIS A 1 125 ? 0.440 3.913 13.221 1.00 81.00 125 HIS A C 1
ATOM 1040 O O . HIS A 1 125 ? 1.574 4.378 13.168 1.00 81.00 125 HIS A O 1
ATOM 1046 N N . ALA A 1 126 ? 0.196 2.744 13.819 1.00 79.44 126 ALA A N 1
ATOM 1047 C CA . ALA A 1 126 ? 1.237 1.997 14.528 1.00 79.44 126 ALA A CA 1
ATOM 1048 C C . ALA A 1 126 ? 2.410 1.579 13.617 1.00 79.44 126 ALA A C 1
ATOM 1050 O O . ALA A 1 126 ? 3.569 1.617 14.026 1.00 79.44 126 ALA A O 1
ATOM 1051 N N . ALA A 1 127 ? 2.134 1.192 12.368 1.00 77.19 127 ALA A N 1
ATOM 1052 C CA . ALA A 1 127 ? 3.165 0.717 11.449 1.00 77.19 127 ALA A CA 1
ATOM 1053 C C . ALA A 1 127 ? 4.028 1.834 10.839 1.00 77.19 127 ALA A C 1
ATOM 1055 O O . ALA A 1 127 ? 5.169 1.567 10.439 1.00 77.19 127 ALA A O 1
ATOM 1056 N N . TYR A 1 128 ? 3.505 3.057 10.724 1.00 73.50 128 TYR A N 1
ATOM 1057 C CA . TYR A 1 128 ? 4.166 4.151 10.002 1.00 73.50 128 TYR A CA 1
ATOM 1058 C C . TYR A 1 128 ? 4.526 5.366 10.859 1.00 73.50 128 TYR A C 1
ATOM 1060 O O . TYR A 1 128 ? 5.402 6.126 10.447 1.00 73.50 128 TYR A O 1
ATOM 1068 N N . SER A 1 129 ? 3.920 5.533 12.034 1.00 68.19 129 SER A N 1
ATOM 1069 C CA . SER A 1 129 ? 4.239 6.600 12.987 1.00 68.19 129 SER A CA 1
ATOM 1070 C C . SER A 1 129 ? 5.180 6.071 14.066 1.00 68.19 129 SER A C 1
ATOM 1072 O O . SER A 1 129 ? 4.747 5.617 15.127 1.00 68.19 129 SER A O 1
ATOM 1074 N N . THR A 1 130 ? 6.483 6.092 13.788 1.00 60.62 130 THR A N 1
ATOM 1075 C CA . THR A 1 130 ? 7.503 5.694 14.766 1.00 60.62 130 THR A CA 1
ATOM 1076 C C . THR A 1 130 ? 8.123 6.943 15.394 1.00 60.62 130 THR A C 1
ATOM 1078 O O . THR A 1 130 ? 8.542 7.859 14.682 1.00 60.62 130 THR A O 1
ATOM 1081 N N . ASP A 1 131 ? 8.155 6.983 16.727 1.00 50.69 131 ASP A N 1
ATOM 1082 C CA . ASP A 1 131 ? 8.857 8.005 17.511 1.00 50.69 131 ASP A CA 1
ATOM 1083 C C . ASP A 1 131 ? 10.360 7.991 17.156 1.00 50.69 131 ASP A C 1
ATOM 1085 O O . ASP A 1 131 ? 10.985 6.927 17.106 1.00 50.69 131 ASP A O 1
ATOM 1089 N N . VAL A 1 132 ? 10.928 9.169 16.867 1.00 46.91 132 VAL A N 1
ATOM 1090 C CA . VAL A 1 132 ? 12.312 9.356 16.383 1.00 46.91 132 VAL A CA 1
ATOM 1091 C C . VAL A 1 132 ? 13.350 8.913 17.419 1.00 46.91 132 VAL A C 1
ATOM 1093 O O . VAL A 1 132 ? 14.458 8.536 17.043 1.00 46.91 132 VAL A O 1
ATOM 1096 N N . GLU A 1 133 ? 13.000 8.898 18.708 1.00 41.81 133 GLU A N 1
ATOM 1097 C CA . GLU A 1 133 ? 13.930 8.575 19.797 1.00 41.81 133 GLU A CA 1
ATOM 1098 C C . GLU A 1 133 ? 13.707 7.186 20.414 1.00 41.81 133 GLU A C 1
ATOM 1100 O O . GLU A 1 133 ? 14.550 6.697 21.172 1.00 41.81 133 GLU A O 1
ATOM 1105 N N . LYS A 1 134 ? 12.583 6.521 20.112 1.00 44.47 134 LYS A N 1
ATOM 1106 C CA . LYS A 1 134 ? 12.210 5.230 20.713 1.00 44.47 134 LYS A CA 1
ATOM 1107 C C . LYS A 1 134 ? 11.576 4.307 19.678 1.00 44.47 134 LYS A C 1
ATOM 1109 O O . LYS A 1 134 ? 10.358 4.275 19.533 1.00 44.47 134 LYS A O 1
ATOM 1114 N N . GLU A 1 135 ? 12.394 3.444 19.069 1.00 43.72 135 GLU A N 1
ATOM 1115 C CA . GLU A 1 135 ? 11.980 2.412 18.093 1.00 43.72 135 GLU A CA 1
ATOM 1116 C C . GLU A 1 135 ? 10.862 1.458 18.587 1.00 43.72 135 GLU A C 1
ATOM 1118 O O . GLU A 1 135 ? 10.317 0.692 17.798 1.00 43.72 135 GLU A O 1
ATOM 1123 N N . ALA A 1 136 ? 10.490 1.504 19.873 1.00 39.91 136 ALA A N 1
ATOM 1124 C CA . ALA A 1 136 ? 9.520 0.615 20.512 1.00 39.91 136 ALA A CA 1
ATOM 1125 C C . ALA A 1 136 ? 8.227 1.292 21.025 1.00 39.91 136 ALA A C 1
ATOM 1127 O O . ALA A 1 136 ? 7.438 0.626 21.697 1.00 39.91 136 ALA A O 1
ATOM 1128 N N . LYS A 1 137 ? 7.982 2.588 20.765 1.00 40.06 137 LYS A N 1
ATOM 1129 C CA . LYS A 1 137 ? 6.720 3.247 21.161 1.00 40.06 137 LYS A CA 1
ATOM 1130 C C . LYS A 1 137 ? 5.942 3.768 19.953 1.00 40.06 137 LYS A C 1
ATOM 1132 O O . LYS A 1 137 ? 6.476 4.499 19.126 1.00 40.06 137 LYS A O 1
ATOM 1137 N N . ASN A 1 138 ? 4.660 3.398 19.894 1.00 44.16 138 ASN A N 1
ATOM 1138 C CA . ASN A 1 138 ? 3.686 3.995 18.981 1.00 44.16 138 ASN A CA 1
ATOM 1139 C C . ASN A 1 138 ? 3.608 5.501 19.260 1.00 44.16 138 ASN A C 1
ATOM 1141 O O . ASN A 1 138 ? 3.445 5.897 20.417 1.00 44.16 138 ASN A O 1
ATOM 1145 N N . TYR A 1 139 ? 3.709 6.320 18.217 1.00 40.03 139 TYR A N 1
ATOM 1146 C CA . TYR A 1 139 ? 3.494 7.760 18.327 1.00 40.03 139 TYR A CA 1
ATOM 1147 C C . TYR A 1 139 ? 2.037 8.065 18.707 1.00 40.03 139 TYR A C 1
ATOM 1149 O O . TYR A 1 139 ? 1.108 7.413 18.222 1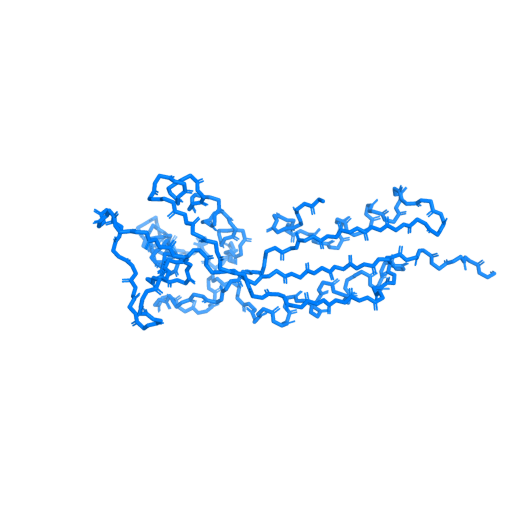.00 40.03 139 TYR A O 1
ATOM 1157 N N . VAL A 1 140 ? 1.840 9.065 19.567 1.00 48.28 140 VAL A N 1
ATOM 1158 C CA . VAL A 1 140 ? 0.518 9.592 19.923 1.00 48.28 140 VAL A CA 1
ATOM 1159 C C . VAL A 1 140 ? 0.261 10.812 19.044 1.00 48.28 140 VAL A C 1
ATOM 1161 O O . VAL A 1 140 ? 0.976 11.806 19.146 1.00 48.28 140 VAL A O 1
ATOM 1164 N N . VAL A 1 141 ? -0.744 10.719 18.170 1.00 39.53 141 VAL A N 1
ATOM 1165 C CA . VAL A 1 141 ? -1.207 11.841 17.335 1.00 39.53 141 VAL A CA 1
ATOM 1166 C C . VAL A 1 141 ? -1.538 13.036 18.249 1.00 39.53 141 VAL A C 1
ATOM 1168 O O . VAL A 1 141 ? -2.121 12.833 19.311 1.00 39.53 141 VAL A O 1
ATOM 1171 N N . ASP A 1 142 ? -1.118 14.245 17.852 1.00 39.44 142 ASP A N 1
ATOM 1172 C CA . ASP A 1 142 ? -1.218 15.530 18.582 1.00 39.44 142 ASP A CA 1
ATOM 1173 C C . ASP A 1 142 ? -0.174 15.829 19.682 1.00 39.44 14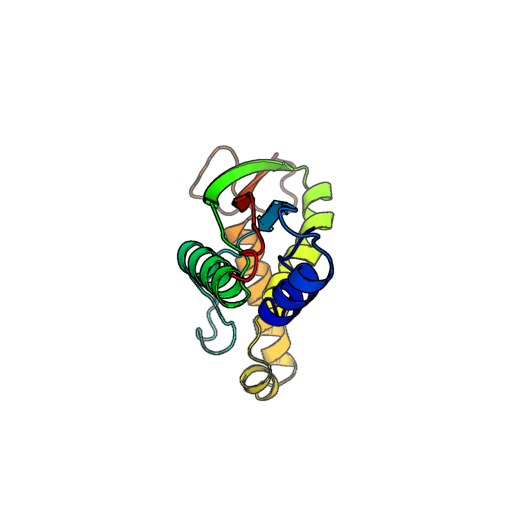2 ASP A C 1
ATOM 1175 O O . ASP A 1 142 ? -0.311 16.825 20.394 1.00 39.44 142 ASP A O 1
ATOM 1179 N N . SER A 1 143 ? 0.913 15.054 19.815 1.00 46.78 143 SER A N 1
ATOM 1180 C CA . SER A 1 143 ? 1.945 15.357 20.831 1.00 46.78 143 SER A CA 1
ATOM 1181 C C . SER A 1 143 ? 2.785 16.609 20.532 1.00 46.78 143 SER A C 1
ATOM 1183 O O . SER A 1 143 ? 3.405 17.168 21.433 1.00 46.78 143 SER A O 1
ATOM 1185 N N . GLY A 1 144 ? 2.813 17.064 19.274 1.00 48.44 144 GLY A N 1
ATOM 1186 C CA . GLY A 1 144 ? 3.668 18.167 18.821 1.00 48.44 144 GLY A CA 1
ATOM 1187 C C . GLY A 1 144 ? 5.136 17.777 18.604 1.00 48.44 144 GLY A C 1
ATOM 1188 O O . GLY A 1 144 ? 5.904 18.585 18.082 1.00 48.44 144 GLY A O 1
ATOM 1189 N N . ASP A 1 145 ? 5.516 16.540 18.935 1.00 50.00 145 ASP A N 1
ATOM 1190 C CA . ASP A 1 145 ? 6.875 16.042 18.738 1.00 50.00 145 ASP A CA 1
ATOM 1191 C C . ASP A 1 145 ? 7.106 15.641 17.270 1.00 50.00 145 ASP A C 1
ATOM 1193 O O . ASP A 1 145 ? 6.192 15.105 16.626 1.00 50.00 145 ASP A O 1
ATOM 1197 N N . PRO A 1 146 ? 8.313 15.864 16.716 1.00 49.47 146 PRO A N 1
ATOM 1198 C CA . PRO A 1 146 ? 8.672 15.353 15.397 1.00 49.47 146 PRO A CA 1
ATOM 1199 C C . PRO A 1 146 ? 8.625 13.818 15.396 1.00 49.47 146 PRO A C 1
ATOM 1201 O O . PRO A 1 146 ? 9.169 13.182 16.294 1.00 49.47 146 PRO A O 1
ATOM 1204 N N . PHE A 1 147 ? 8.006 13.215 14.375 1.00 55.31 147 PHE A N 1
ATOM 1205 C CA . PHE A 1 147 ? 7.969 11.759 14.187 1.00 55.31 147 PHE A CA 1
ATOM 1206 C C . PHE A 1 147 ? 8.629 11.361 12.856 1.00 55.31 147 PHE A C 1
ATOM 1208 O O . PHE A 1 147 ? 8.733 12.164 11.920 1.00 55.31 147 PHE A O 1
ATOM 1215 N N . CYS A 1 148 ? 9.089 10.109 12.756 1.00 51.09 148 CYS A N 1
ATOM 1216 C CA . CYS A 1 148 ? 9.657 9.570 11.524 1.00 51.09 148 CYS A CA 1
ATOM 1217 C C . CYS A 1 148 ? 8.635 8.701 10.793 1.00 51.09 148 CYS A C 1
ATOM 1219 O O . CYS A 1 148 ? 8.249 7.630 11.267 1.00 51.09 148 CYS A O 1
ATOM 1221 N N . PHE A 1 149 ? 8.281 9.111 9.576 1.00 52.72 149 PHE A N 1
ATOM 1222 C CA . PHE A 1 149 ? 7.624 8.234 8.621 1.00 52.72 149 PHE A CA 1
ATOM 1223 C C . PHE A 1 149 ? 8.640 7.212 8.108 1.00 52.72 149 PHE A C 1
ATOM 1225 O O . PHE A 1 149 ? 9.589 7.552 7.393 1.00 52.72 149 PHE A O 1
ATOM 1232 N N . CYS A 1 150 ? 8.451 5.956 8.501 1.00 57.31 150 CYS A N 1
ATOM 1233 C CA . CYS A 1 150 ? 9.348 4.865 8.140 1.00 57.31 150 CYS A CA 1
ATOM 1234 C C . CYS A 1 150 ? 8.711 4.009 7.048 1.00 57.31 150 CYS A C 1
ATOM 1236 O O . CYS A 1 150 ? 7.709 3.341 7.314 1.00 57.31 150 CYS A O 1
ATOM 1238 N N . TYR A 1 151 ? 9.298 3.946 5.857 1.00 58.81 151 TYR A N 1
ATOM 1239 C CA . TYR A 1 151 ? 8.753 3.150 4.758 1.00 58.81 151 TYR A CA 1
ATOM 1240 C C . TYR A 1 151 ? 9.816 2.320 4.058 1.00 58.81 151 TYR A C 1
ATOM 1242 O O . TYR A 1 151 ? 10.994 2.672 4.005 1.00 58.81 151 TYR A O 1
ATOM 1250 N N . HIS A 1 152 ? 9.349 1.207 3.509 1.00 56.72 152 HIS A N 1
ATOM 1251 C CA . HIS A 1 152 ? 10.107 0.414 2.569 1.00 56.72 152 HIS A CA 1
ATOM 1252 C C . HIS A 1 152 ? 9.743 0.867 1.160 1.00 56.72 152 HIS A C 1
ATOM 1254 O O . HIS A 1 152 ? 8.559 1.030 0.855 1.00 56.72 152 HIS A O 1
ATOM 1260 N N . ALA A 1 153 ? 10.739 1.073 0.311 1.00 55.94 153 ALA A N 1
ATOM 1261 C CA . ALA A 1 153 ? 10.516 1.279 -1.108 1.00 55.94 153 ALA A CA 1
ATOM 1262 C C . ALA A 1 153 ? 11.408 0.355 -1.914 1.00 55.94 153 ALA A C 1
ATOM 1264 O O . ALA A 1 153 ? 12.490 -0.002 -1.449 1.00 55.94 153 ALA A O 1
ATOM 1265 N N . PHE A 1 154 ? 10.967 -0.001 -3.115 1.00 54.34 154 PHE A N 1
ATOM 1266 C CA . PHE A 1 154 ? 11.849 -0.667 -4.053 1.00 54.34 154 PHE A CA 1
ATOM 1267 C C . PHE A 1 154 ? 11.921 0.021 -5.401 1.00 54.34 154 PHE A C 1
ATOM 1269 O O . PHE A 1 154 ? 10.930 0.581 -5.885 1.00 54.34 154 PHE A O 1
ATOM 1276 N N . THR A 1 155 ? 13.128 -0.036 -5.961 1.00 53.78 155 THR A N 1
ATOM 1277 C CA . THR A 1 155 ? 13.464 0.540 -7.258 1.00 53.78 155 THR A CA 1
ATOM 1278 C C . THR A 1 155 ? 13.716 -0.566 -8.261 1.00 53.78 155 THR A C 1
ATOM 1280 O O . THR A 1 155 ? 14.648 -1.337 -8.062 1.00 53.78 155 THR A O 1
ATOM 1283 N N . ASN A 1 156 ? 12.949 -0.595 -9.354 1.00 52.53 156 ASN A N 1
ATOM 1284 C CA . ASN A 1 156 ? 13.260 -1.427 -10.519 1.00 52.53 156 ASN A CA 1
ATOM 1285 C C . ASN A 1 156 ? 13.917 -0.560 -11.598 1.00 52.53 156 ASN A C 1
ATOM 1287 O O . ASN A 1 156 ? 13.306 0.415 -12.041 1.00 52.53 156 ASN A O 1
ATOM 1291 N N . GLN A 1 157 ? 15.152 -0.892 -11.989 1.00 48.91 157 GLN A N 1
ATOM 1292 C CA . GLN A 1 157 ? 15.892 -0.205 -13.057 1.00 48.91 157 GLN A CA 1
ATOM 1293 C C . GLN A 1 157 ? 16.022 -1.096 -14.308 1.00 48.91 157 GLN A C 1
ATOM 1295 O O . GLN A 1 157 ? 16.320 -2.286 -14.206 1.00 48.91 157 GLN A O 1
ATOM 1300 N N . GLU A 1 158 ? 15.826 -0.490 -15.484 1.00 47.62 158 GLU A N 1
ATOM 1301 C CA . GLU A 1 158 ? 16.134 -1.025 -16.828 1.00 47.62 158 GLU A CA 1
ATOM 1302 C C . GLU A 1 158 ? 15.378 -2.280 -17.300 1.00 47.62 158 GLU A C 1
ATOM 1304 O O . GLU A 1 158 ? 15.985 -3.271 -17.698 1.00 47.62 158 GLU A O 1
ATOM 1309 N N . GLY A 1 159 ? 14.049 -2.181 -17.384 1.00 49.56 159 GLY A N 1
ATOM 1310 C CA . GLY A 1 159 ? 13.223 -3.057 -18.222 1.00 49.56 159 GLY A CA 1
ATOM 1311 C C . GLY A 1 159 ? 13.528 -2.966 -19.703 1.00 49.56 159 GLY A C 1
ATOM 1312 O O . GLY A 1 159 ? 12.940 -2.124 -20.368 1.00 49.56 159 GLY A O 1
ATOM 1313 N N . LYS A 1 160 ? 14.398 -3.824 -20.236 1.00 51.88 160 LYS A N 1
ATOM 1314 C CA . LYS A 1 160 ? 14.577 -3.949 -21.690 1.00 51.88 160 LYS A CA 1
ATOM 1315 C C . LYS A 1 160 ? 13.519 -4.891 -22.253 1.00 51.88 160 LYS A C 1
ATOM 1317 O O . LYS A 1 160 ? 13.472 -6.044 -21.839 1.00 51.88 160 LYS A O 1
ATOM 1322 N N . LEU A 1 161 ? 12.745 -4.409 -23.225 1.00 49.25 161 LEU A N 1
ATOM 1323 C CA . LEU A 1 161 ? 11.985 -5.267 -24.136 1.00 49.25 161 LEU A CA 1
ATOM 1324 C C . LEU A 1 161 ? 12.999 -6.156 -24.864 1.00 49.25 161 LEU A C 1
ATOM 1326 O O . LEU A 1 161 ? 13.901 -5.635 -25.533 1.00 49.25 161 LEU A O 1
ATOM 1330 N N . VAL A 1 162 ? 12.911 -7.472 -24.674 1.00 50.09 162 VAL A N 1
ATOM 1331 C CA . VAL A 1 162 ? 13.773 -8.418 -25.386 1.00 50.09 162 VAL A CA 1
ATOM 1332 C C . VAL A 1 162 ? 13.434 -8.278 -26.865 1.00 50.09 162 VAL A C 1
ATOM 1334 O O . VAL A 1 162 ? 12.314 -8.564 -27.273 1.00 50.09 162 VAL A O 1
ATOM 1337 N N . ALA A 1 163 ? 14.369 -7.757 -27.663 1.00 45.22 163 ALA A N 1
ATOM 1338 C CA . ALA A 1 163 ? 14.175 -7.675 -29.103 1.00 45.22 163 ALA A CA 1
ATOM 1339 C C . ALA A 1 163 ? 13.875 -9.084 -29.634 1.00 45.22 163 ALA A C 1
ATOM 1341 O O . ALA A 1 163 ? 14.616 -10.022 -29.319 1.00 45.22 163 ALA A O 1
ATOM 1342 N N . GLU A 1 164 ? 12.787 -9.221 -30.396 1.00 42.94 164 GLU A N 1
ATOM 1343 C CA . GLU A 1 164 ? 12.465 -10.455 -31.110 1.00 42.94 164 GLU A CA 1
ATOM 1344 C C . GLU A 1 164 ? 13.707 -10.922 -31.885 1.00 42.94 164 GLU A C 1
ATOM 1346 O O . GLU A 1 164 ? 14.372 -10.125 -32.556 1.00 42.94 164 GLU A O 1
ATOM 1351 N N . LYS A 1 165 ? 14.057 -12.201 -31.718 1.00 39.53 165 LYS A N 1
ATOM 1352 C CA . LYS A 1 165 ? 15.093 -12.865 -32.515 1.00 39.53 165 LYS A CA 1
ATOM 1353 C C . LYS A 1 165 ? 14.613 -13.099 -33.937 1.00 39.53 165 LYS A C 1
ATOM 1355 O O . LYS A 1 165 ? 13.450 -13.531 -34.085 1.00 39.53 165 LYS A O 1
#

Sequence (165 aa):
MTLHWVKDIGTGCKNMETLLKPGGAFYFNIFAIKQISISLEKQYLKQKSVADEIFEMVGILERHDLHVSRSELFYNRWPYTGQQFEDLVPMLYKMYYSRINDAEFSKLDTLEQEKLRQEIRNGVHAAYSTDVEKEAKNYVVDSGDPFCFCYHAFTNQEGKLVAEK

Foldseek 3Di:
DECLQPLCLLVVLLVVLVVADFQRKDKYKYWQQPDFDFPPDCQFFPDDHSVVVQVVNCVSNVVNQFHFPDKDKDKDWDWDWLVRCVVCLVVSLSSRVSRTPCVVLVVDDPVVNVSRSVRSSVRSQQVFWAAPVDNPDRDDRPPRHITIGITIIMMGIGGGRDPDD

InterPro domains:
  IPR029063 S-adenosyl-L-methionine-dependent methyltransferase superfamily [G3DSA:3.40.50.150] (1-143)
  IPR029063 S-adenosyl-L-methionine-dependent methyltransferase superfamily [SSF53335] (2-89)

pLDDT: mean 70.43, std 14.65, range [39.44, 93.94]

Secondary structure (DSSP, 8-state):
--GGG-S-HHHHHHHHHHHSPTT---EEEEEPPPP---SS-TTSB----HHHHHHHHHHHHHHTTEE-SEEEEEEEEEEE-HHHHHHHHHHHHHHHHTTB-HHHHTTS-HHHHHHHHHHHHHHHHHHHEEESS-TTSB--TTS---EEEEEEEEEEE--EE----